Protein AF-A0A821DVV0-F1 (afdb_monomer_lite)

Sequence (125 aa):
VWTETQSGVGTVNFITGIGGFLQAVLFGYGGIRLKLSQLEFKPYGHLPGQATKFIFHSIKYQGFVLDLTVDSNIYEIVVSSQNNNNSIPLLYEHGDHRSSLKVNDRLSFPVDTHLIIRRSVALCP

Foldseek 3Di:
DDAPDPVNPGDPCPVVVVVVVVCCVCVPQQVWDDDPFWIKGAHQQDDPDPDAKDWDFQPDDQQWTWIWIGGNWKIKIAGQDGHPPRPWWKWKDWPPDIDTDDHGDIDMDTHRTMMIIGTDDDPDD

Secondary structure (DSSP, 8-state):
---SSTTS-S-TT-HHHHHHHHHIIIIIIT-EEE-SSEEEE------STT---EEEEEEEETTEEEEEEE-SSEEEEEEEEE-TT--S-EEEEETTEEEE--TT-EEEEETT--EEEEEPPP---

Radius of gyration: 17.39 Å; chains: 1; bounding box: 55×30×44 Å

pLDDT: mean 88.59, std 14.09, range [33.56, 98.31]

Structure (mmCIF, N/CA/C/O backbone):
data_AF-A0A821DVV0-F1
#
_entry.id   AF-A0A821DVV0-F1
#
loop_
_atom_site.group_PDB
_atom_site.id
_atom_site.type_symbol
_atom_site.label_atom_id
_atom_site.label_alt_id
_atom_site.label_comp_id
_atom_site.label_asym_id
_atom_site.label_entity_id
_atom_site.label_seq_id
_atom_site.pdbx_PDB_ins_code
_atom_site.Cartn_x
_atom_site.Cartn_y
_atom_site.Cartn_z
_atom_site.occupancy
_atom_site.B_iso_or_equiv
_atom_site.auth_seq_id
_atom_site.auth_comp_id
_atom_site.auth_asym_id
_atom_site.auth_atom_id
_atom_site.pdbx_PDB_model_num
ATOM 1 N N . VAL A 1 1 ? -18.724 6.351 17.501 1.00 51.16 1 VAL A N 1
ATOM 2 C CA . VAL A 1 1 ? -17.757 6.835 18.513 1.00 51.16 1 VAL A CA 1
ATOM 3 C C . VAL A 1 1 ? -17.736 5.805 19.629 1.00 51.16 1 VAL A C 1
ATOM 5 O O . VAL A 1 1 ? -18.806 5.458 20.109 1.00 51.16 1 VAL A O 1
ATOM 8 N N . TRP A 1 2 ? -16.577 5.209 19.920 1.00 57.50 2 TRP A N 1
ATOM 9 C CA . TRP A 1 2 ? -16.449 4.159 20.939 1.00 57.50 2 TRP A CA 1
ATOM 10 C C . TRP A 1 2 ? -16.422 4.792 22.334 1.00 57.50 2 TRP A C 1
ATOM 12 O O . TRP A 1 2 ? -15.748 5.800 22.529 1.00 57.50 2 TRP A O 1
ATOM 22 N N . THR A 1 3 ? -17.153 4.202 23.277 1.00 55.62 3 THR A N 1
ATOM 23 C CA . THR A 1 3 ? -17.146 4.561 24.699 1.00 55.62 3 THR A CA 1
ATOM 24 C C . THR A 1 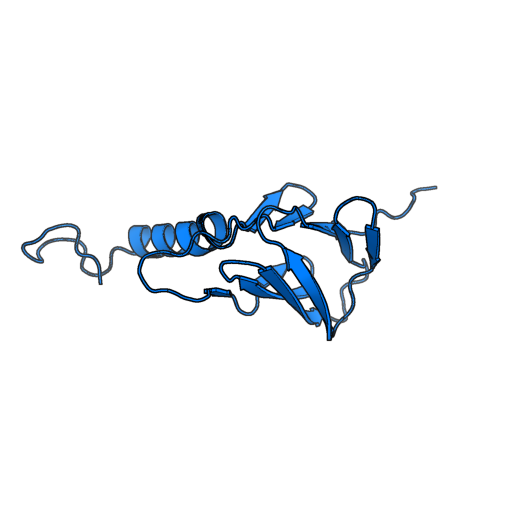3 ? -16.678 3.344 25.485 1.00 55.62 3 THR A C 1
ATOM 26 O O . THR A 1 3 ? -17.195 2.246 25.288 1.00 55.62 3 THR A O 1
ATOM 29 N N . GLU A 1 4 ? -15.693 3.543 26.360 1.00 57.50 4 GLU A N 1
ATOM 30 C CA . GLU A 1 4 ? -15.103 2.488 27.196 1.00 57.50 4 GLU A CA 1
ATOM 31 C C . GLU A 1 4 ? -16.128 1.826 28.121 1.00 57.50 4 GLU A C 1
ATOM 33 O O . GLU A 1 4 ? -15.989 0.662 28.488 1.00 57.50 4 GLU A O 1
ATOM 38 N N . THR A 1 5 ? -17.201 2.548 28.451 1.00 57.94 5 THR A N 1
ATOM 39 C CA . THR A 1 5 ? -18.302 2.048 29.270 1.00 57.94 5 THR A CA 1
ATOM 40 C C . THR A 1 5 ? -19.639 2.228 28.556 1.00 57.94 5 THR A C 1
ATOM 42 O O . THR A 1 5 ? -19.935 3.274 27.974 1.00 57.94 5 THR A O 1
ATOM 45 N N . GLN A 1 6 ? -20.488 1.201 28.620 1.00 56.88 6 GLN A N 1
ATOM 46 C CA . GLN A 1 6 ? -21.820 1.207 28.001 1.00 56.88 6 GLN A CA 1
ATOM 47 C C . GLN A 1 6 ? -22.759 2.264 28.622 1.00 56.88 6 GLN A C 1
ATOM 49 O O . GLN A 1 6 ? -23.743 2.653 28.003 1.00 56.88 6 GLN A O 1
ATOM 54 N N . SER A 1 7 ? -22.427 2.762 29.820 1.00 72.88 7 SER A N 1
ATOM 55 C CA . SER A 1 7 ? -23.152 3.811 30.545 1.00 72.88 7 SER A CA 1
ATOM 56 C C . SER A 1 7 ? -22.808 5.244 30.115 1.00 72.88 7 SER A C 1
ATOM 58 O O . SER A 1 7 ? -23.425 6.180 30.616 1.00 72.88 7 SER A O 1
ATOM 60 N N . GLY A 1 8 ? -21.824 5.445 29.228 1.00 63.28 8 GLY A N 1
ATOM 61 C CA . GLY A 1 8 ? -21.415 6.781 28.767 1.00 63.28 8 GLY A CA 1
ATOM 62 C C . GLY A 1 8 ? -20.575 7.588 29.768 1.00 63.28 8 GLY A C 1
ATOM 63 O O . GLY A 1 8 ? -20.302 8.757 29.524 1.00 63.28 8 GLY A O 1
ATOM 64 N N . VAL A 1 9 ? -20.140 6.970 30.873 1.00 68.31 9 VAL A N 1
ATOM 65 C CA . VAL A 1 9 ? -19.300 7.589 31.925 1.00 68.31 9 VAL A CA 1
ATOM 66 C C . VAL A 1 9 ? -17.794 7.470 31.606 1.00 68.31 9 VAL A C 1
ATOM 68 O O . VAL A 1 9 ? -16.948 7.996 32.320 1.00 68.31 9 VAL A O 1
ATOM 71 N N . GLY A 1 10 ? -17.442 6.741 30.543 1.00 66.50 10 GLY A N 1
ATOM 72 C CA . GLY A 1 10 ? -16.065 6.473 30.127 1.00 66.50 10 GLY A CA 1
ATOM 73 C C . GLY A 1 10 ? -15.449 7.596 29.292 1.00 66.50 10 GLY A C 1
ATOM 74 O O . GLY A 1 10 ? -16.033 8.663 29.098 1.00 66.50 10 GLY A O 1
ATOM 75 N N . THR A 1 11 ? -14.254 7.345 28.755 1.00 61.25 11 THR A N 1
ATOM 76 C CA . THR A 1 11 ? -13.539 8.320 27.921 1.00 61.25 11 THR A CA 1
ATOM 77 C C . THR A 1 11 ? -14.298 8.576 26.612 1.00 61.25 11 THR A C 1
ATOM 79 O O . THR A 1 11 ? -14.129 7.855 25.631 1.00 61.25 11 THR A O 1
ATOM 82 N N . VAL A 1 12 ? -15.119 9.631 26.581 1.00 62.62 12 VAL A N 1
ATOM 83 C CA . VAL A 1 12 ? -15.978 10.037 25.443 1.00 62.62 12 VAL A CA 1
ATOM 84 C C . VAL A 1 12 ? -15.217 10.332 24.143 1.00 62.62 12 VAL A C 1
ATOM 86 O O . VAL A 1 12 ? -15.818 10.357 23.074 1.00 62.62 12 VAL A O 1
ATOM 89 N N . ASN A 1 13 ? -13.894 10.488 24.215 1.00 70.25 13 ASN A N 1
ATOM 90 C CA . ASN A 1 13 ? -12.990 10.605 23.073 1.00 70.25 13 ASN A CA 1
ATOM 91 C C . ASN A 1 13 ? -11.742 9.762 23.328 1.00 70.25 13 ASN A C 1
ATOM 93 O O . ASN A 1 13 ? -10.662 10.296 23.568 1.00 70.25 13 ASN A O 1
ATOM 97 N N . PHE A 1 14 ? -11.886 8.439 23.349 1.00 74.56 14 PHE A N 1
ATOM 98 C CA . PHE A 1 14 ? -10.761 7.536 23.578 1.00 74.56 14 PHE A CA 1
ATOM 99 C C . PHE A 1 14 ? -9.779 7.565 22.390 1.00 74.56 14 PHE A C 1
ATOM 101 O O . PHE A 1 14 ? -9.825 6.726 21.489 1.00 74.56 14 PHE A O 1
ATOM 108 N N . ILE A 1 15 ? -8.889 8.563 22.381 1.00 83.31 15 ILE A N 1
ATOM 109 C CA . ILE A 1 15 ? -7.915 8.829 21.308 1.00 83.31 15 ILE A CA 1
ATOM 110 C C . ILE A 1 15 ? -7.029 7.608 21.069 1.00 83.31 15 ILE A C 1
ATOM 112 O O . ILE A 1 15 ? -6.735 7.284 19.922 1.00 83.31 15 ILE A O 1
ATOM 116 N N . THR A 1 16 ? -6.667 6.880 22.125 1.00 85.50 16 THR A N 1
ATOM 117 C CA . THR A 1 16 ? -5.906 5.632 22.012 1.00 85.50 16 THR A CA 1
ATOM 118 C C . THR A 1 16 ? -6.649 4.589 21.178 1.00 85.50 16 THR A C 1
ATOM 120 O O . THR A 1 16 ? -6.042 3.950 20.325 1.00 85.50 16 THR A O 1
ATOM 123 N N . GLY A 1 17 ? -7.967 4.453 21.348 1.00 84.81 17 GLY A N 1
ATOM 124 C CA . GLY A 1 17 ? -8.784 3.545 20.539 1.00 84.81 17 GLY A CA 1
ATOM 125 C C . GLY A 1 17 ? -8.960 4.022 19.105 1.00 84.81 17 GLY A C 1
ATOM 126 O O . GLY A 1 17 ? -8.935 3.205 18.192 1.00 84.81 17 GLY A O 1
ATOM 127 N N . ILE A 1 18 ? -9.061 5.335 18.880 1.00 89.19 18 ILE A N 1
ATOM 128 C CA . ILE A 1 18 ? -9.075 5.911 17.525 1.00 89.19 18 ILE A CA 1
ATOM 129 C C . ILE A 1 18 ? -7.737 5.638 16.821 1.00 89.19 18 ILE A C 1
ATOM 131 O O . ILE A 1 18 ? -7.717 5.219 15.664 1.00 89.19 18 ILE A O 1
ATOM 135 N N . GLY A 1 19 ? -6.621 5.812 17.531 1.00 91.38 19 GLY A N 1
ATOM 136 C CA . GLY A 1 19 ? -5.284 5.486 17.042 1.00 91.38 19 GLY A CA 1
ATOM 137 C C . GLY A 1 19 ? -5.127 3.996 16.748 1.00 91.38 19 GLY A C 1
ATOM 138 O O . GLY A 1 19 ? -4.671 3.634 15.666 1.00 91.38 19 GLY A O 1
ATOM 139 N N . GLY A 1 20 ? -5.564 3.130 17.665 1.00 92.94 20 GLY A N 1
ATOM 140 C CA . GLY A 1 20 ? -5.555 1.678 17.482 1.00 92.94 20 GLY A CA 1
ATOM 141 C C . GLY A 1 20 ? -6.418 1.230 16.302 1.00 92.94 20 GLY A C 1
ATOM 142 O O . GLY A 1 20 ? -5.991 0.392 15.511 1.00 92.94 20 GLY A O 1
ATOM 143 N N . PHE A 1 21 ? -7.588 1.844 16.118 1.00 92.12 21 PHE A N 1
ATOM 144 C CA . PHE A 1 21 ? -8.433 1.613 14.951 1.00 92.12 21 PHE A CA 1
ATOM 145 C C . PHE A 1 21 ? -7.712 1.998 13.655 1.00 92.12 21 PHE A C 1
ATOM 147 O O . PHE A 1 21 ? -7.614 1.174 12.749 1.00 92.12 21 PHE A O 1
ATOM 154 N N . LEU A 1 22 ? -7.140 3.204 13.573 1.00 93.31 22 LEU A N 1
ATOM 155 C CA . LEU A 1 22 ? -6.409 3.641 12.381 1.00 93.31 22 LEU A CA 1
ATOM 156 C C . LEU A 1 22 ? -5.207 2.731 12.080 1.00 93.31 22 LEU A C 1
ATOM 158 O O . LEU A 1 22 ? -4.979 2.375 10.924 1.00 93.31 22 LEU A O 1
ATOM 162 N N . GLN A 1 23 ? -4.472 2.305 13.109 1.00 94.38 23 GLN A N 1
ATOM 163 C CA . GLN A 1 23 ? -3.383 1.340 12.962 1.00 94.38 23 GLN A CA 1
ATOM 164 C C . GLN A 1 23 ? -3.882 -0.018 12.456 1.00 94.38 23 GLN A C 1
ATOM 166 O O . GLN A 1 23 ? -3.254 -0.593 11.571 1.00 94.38 23 GLN A O 1
ATOM 171 N N . ALA A 1 24 ? -5.015 -0.520 12.954 1.00 94.25 24 ALA A N 1
ATOM 172 C CA . ALA A 1 24 ? -5.607 -1.770 12.480 1.00 94.25 24 ALA A CA 1
ATOM 173 C C . ALA A 1 24 ? -6.058 -1.678 11.013 1.00 94.25 24 ALA A C 1
ATOM 175 O O . ALA A 1 24 ? -5.886 -2.630 10.254 1.00 94.25 24 ALA A O 1
ATOM 176 N N . VAL A 1 25 ? -6.580 -0.529 10.580 1.00 94.38 25 VAL A N 1
ATOM 177 C CA . VAL A 1 25 ? -6.965 -0.325 9.178 1.00 94.38 25 VAL A CA 1
ATOM 178 C C . VAL A 1 25 ? -5.729 -0.202 8.278 1.00 94.38 25 VAL A C 1
ATOM 180 O O . VAL A 1 25 ? -5.658 -0.902 7.274 1.00 94.38 25 VAL A O 1
ATOM 183 N N . LEU A 1 26 ? -4.722 0.604 8.637 1.00 95.56 26 LEU A N 1
ATOM 184 C CA . LEU A 1 26 ? -3.503 0.793 7.828 1.00 95.56 26 LEU A CA 1
ATOM 185 C C . LEU A 1 26 ? -2.606 -0.450 7.792 1.00 95.56 26 LEU A C 1
ATOM 187 O O . LEU A 1 26 ? -2.198 -0.922 6.732 1.00 95.56 26 LEU A O 1
ATOM 191 N N . PHE A 1 27 ? -2.269 -0.963 8.971 1.00 96.00 27 PHE A N 1
ATOM 192 C CA . PHE A 1 27 ? -1.267 -2.007 9.155 1.00 96.00 27 PHE A CA 1
ATOM 193 C C . PHE A 1 27 ? -1.888 -3.402 9.300 1.00 96.00 27 PHE A C 1
ATOM 195 O O . PHE A 1 27 ? -1.168 -4.396 9.256 1.00 96.00 27 PHE A O 1
ATOM 202 N N . GLY A 1 28 ? -3.198 -3.515 9.503 1.00 94.56 28 GLY A N 1
ATOM 203 C CA . GLY A 1 28 ? -3.925 -4.779 9.387 1.00 94.56 28 GLY A CA 1
ATOM 204 C C . GLY A 1 28 ? -4.442 -4.944 7.964 1.00 94.56 28 GLY A C 1
ATOM 205 O O . GLY A 1 28 ? -3.760 -5.527 7.125 1.00 94.56 28 GLY A O 1
ATOM 206 N N . TYR A 1 29 ? -5.621 -4.384 7.690 1.00 93.38 29 TYR A N 1
ATOM 207 C CA . TYR A 1 29 ? -6.329 -4.563 6.417 1.00 93.38 29 TYR A CA 1
ATOM 208 C C . TYR A 1 29 ? -5.579 -4.003 5.202 1.00 93.38 29 TYR A C 1
ATOM 210 O O . TYR A 1 29 ? -5.505 -4.661 4.168 1.00 93.38 29 TYR A O 1
ATOM 218 N N . GLY A 1 30 ? -4.970 -2.822 5.333 1.00 95.00 30 GLY A N 1
ATOM 219 C CA . GLY A 1 30 ? -4.162 -2.209 4.276 1.00 95.00 30 GLY A CA 1
ATOM 220 C C . GLY A 1 30 ? -2.843 -2.937 4.003 1.00 95.00 30 GLY A C 1
ATOM 221 O O . GLY A 1 30 ? -2.202 -2.673 2.990 1.00 95.00 30 GLY A O 1
ATOM 222 N N . GLY A 1 31 ? -2.419 -3.849 4.888 1.00 96.75 31 GLY A N 1
ATOM 223 C CA . GLY A 1 31 ? -1.205 -4.643 4.699 1.00 96.75 31 GLY A CA 1
ATOM 224 C C . GLY A 1 31 ? 0.087 -3.825 4.628 1.00 96.75 31 GLY A C 1
ATOM 225 O O . GLY A 1 31 ? 1.089 -4.326 4.120 1.00 96.75 31 GLY A O 1
ATOM 226 N N . ILE A 1 32 ? 0.084 -2.579 5.111 1.00 97.69 32 ILE A N 1
ATOM 227 C CA . ILE A 1 32 ? 1.251 -1.695 5.068 1.00 97.69 32 ILE A CA 1
ATOM 228 C C . ILE A 1 32 ? 2.249 -2.127 6.150 1.00 97.69 32 ILE A C 1
ATOM 230 O O . ILE A 1 32 ? 1.876 -2.385 7.301 1.00 97.69 32 ILE A O 1
ATOM 234 N N . ARG A 1 33 ? 3.542 -2.181 5.821 1.00 97.38 33 ARG A N 1
ATOM 235 C CA . ARG A 1 33 ? 4.619 -2.406 6.795 1.00 97.38 33 ARG A CA 1
ATOM 236 C C . ARG A 1 33 ? 5.769 -1.447 6.556 1.00 97.38 33 ARG A C 1
ATOM 238 O O . ARG A 1 33 ? 6.352 -1.420 5.481 1.00 97.38 33 ARG A O 1
ATOM 245 N N . LEU A 1 34 ? 6.145 -0.711 7.594 1.00 96.19 34 LEU A N 1
ATOM 246 C CA . LEU A 1 34 ? 7.391 0.041 7.601 1.00 96.19 34 LEU A CA 1
ATOM 247 C C . LEU A 1 34 ? 8.501 -0.837 8.190 1.00 96.19 34 LEU A C 1
ATOM 249 O O . LEU A 1 34 ? 8.361 -1.384 9.285 1.00 96.19 34 LEU A O 1
ATOM 253 N N . LYS A 1 35 ? 9.603 -0.970 7.459 1.00 96.06 35 LYS A N 1
ATOM 254 C CA . LYS A 1 35 ? 10.844 -1.614 7.894 1.00 96.06 35 LYS A CA 1
ATOM 255 C C 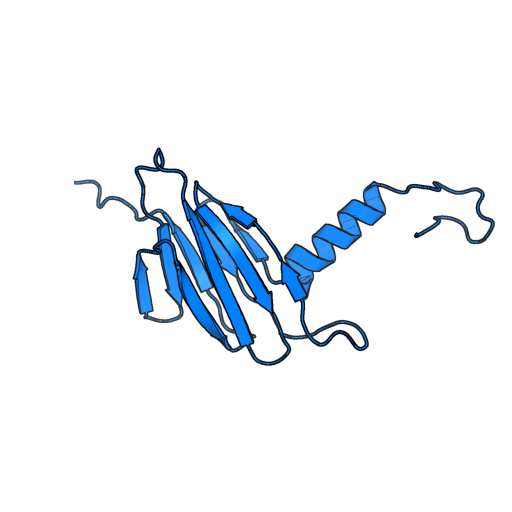. LYS A 1 35 ? 11.974 -0.587 7.878 1.00 96.06 35 LYS A C 1
ATOM 257 O O . LYS A 1 35 ? 11.810 0.520 7.371 1.00 96.06 35 LYS A O 1
ATOM 262 N N . LEU A 1 36 ? 13.140 -0.971 8.401 1.00 91.56 36 LEU A N 1
ATOM 263 C CA . LEU A 1 36 ? 14.291 -0.075 8.554 1.00 91.56 36 LEU A CA 1
ATOM 264 C C . LEU A 1 36 ? 14.681 0.648 7.249 1.00 91.56 36 LEU A C 1
ATOM 266 O O . LEU A 1 36 ? 14.989 1.835 7.274 1.00 91.56 36 LEU A O 1
ATOM 270 N N . SER A 1 37 ? 14.648 -0.053 6.115 1.00 91.25 37 SER A N 1
ATOM 271 C CA . SER A 1 37 ? 15.106 0.457 4.815 1.00 91.25 37 SER A CA 1
ATOM 272 C C . SER A 1 37 ? 14.032 0.461 3.723 1.00 91.25 37 SER A C 1
ATOM 274 O O . SER A 1 37 ? 14.324 0.853 2.593 1.00 91.25 37 SER A O 1
ATOM 276 N N . GLN A 1 38 ? 12.806 0.031 4.036 1.00 95.94 38 GLN A N 1
ATOM 277 C CA . GLN A 1 38 ? 11.769 -0.197 3.031 1.00 95.94 38 GLN A CA 1
ATOM 278 C C . GLN A 1 38 ? 10.352 -0.033 3.578 1.00 95.94 38 GLN A C 1
ATOM 280 O O . GLN A 1 38 ? 10.095 -0.207 4.771 1.00 95.94 38 GLN A O 1
ATOM 285 N N . LEU A 1 39 ? 9.440 0.303 2.677 1.00 97.50 39 LEU A N 1
ATOM 286 C CA . LEU A 1 39 ? 8.000 0.264 2.857 1.00 97.50 39 LEU A CA 1
ATOM 287 C C . LEU A 1 39 ? 7.469 -0.944 2.088 1.00 97.50 39 LEU A C 1
ATOM 289 O O . LEU A 1 39 ? 7.815 -1.129 0.928 1.00 97.50 39 LEU A O 1
ATOM 293 N N . GLU A 1 40 ? 6.637 -1.760 2.711 1.00 98.00 40 GLU A N 1
ATOM 294 C CA . GLU A 1 40 ? 6.055 -2.937 2.075 1.00 98.00 40 GLU A CA 1
ATOM 295 C C . GLU A 1 40 ? 4.533 -2.848 2.056 1.00 98.00 40 GLU A C 1
ATOM 297 O O . GLU A 1 40 ? 3.918 -2.324 2.990 1.00 98.00 40 GLU A O 1
ATOM 302 N N . PHE A 1 41 ? 3.945 -3.429 1.016 1.00 98.12 41 PHE A N 1
ATOM 303 C CA . PHE A 1 41 ? 2.512 -3.633 0.875 1.00 98.12 41 PHE A CA 1
ATOM 304 C C . PHE A 1 41 ? 2.255 -5.123 0.669 1.00 98.12 41 PHE A C 1
ATOM 306 O O . PHE A 1 41 ? 2.781 -5.736 -0.261 1.00 98.12 41 PHE A O 1
ATOM 313 N N . LYS A 1 42 ? 1.468 -5.706 1.574 1.00 97.31 42 LYS A N 1
ATOM 314 C CA . LYS A 1 42 ? 0.982 -7.086 1.487 1.00 97.31 42 LYS A CA 1
ATOM 315 C C . LYS A 1 42 ? -0.457 -7.173 2.015 1.00 97.31 42 LYS A C 1
ATOM 317 O O . LYS A 1 42 ? -0.678 -7.689 3.115 1.00 97.31 42 LYS A O 1
ATOM 322 N N . PRO A 1 43 ? -1.435 -6.580 1.310 1.00 96.69 43 PRO A N 1
ATOM 323 C CA . PRO A 1 43 ? -2.834 -6.688 1.696 1.00 96.69 43 PRO A CA 1
ATOM 324 C C . PRO A 1 43 ? -3.368 -8.090 1.386 1.00 96.69 43 PRO A C 1
ATOM 326 O O . PRO A 1 43 ? -3.104 -8.642 0.322 1.00 96.69 43 PRO A O 1
ATOM 329 N N . TYR A 1 44 ? -4.164 -8.638 2.304 1.00 93.81 44 TYR A N 1
ATOM 330 C CA . TYR A 1 44 ? -4.794 -9.959 2.161 1.00 93.81 44 TYR A CA 1
ATOM 331 C C . TYR A 1 44 ? -6.150 -9.914 1.432 1.00 93.81 44 TYR A C 1
ATOM 333 O O . TYR A 1 44 ? -6.776 -10.945 1.238 1.00 93.81 44 TYR A O 1
ATOM 341 N N . GLY A 1 45 ? -6.670 -8.726 1.101 1.00 90.81 45 GLY A N 1
ATOM 342 C CA . GLY A 1 45 ? -7.993 -8.570 0.473 1.00 90.81 45 GLY A CA 1
ATOM 343 C C . GLY A 1 45 ? -9.193 -8.883 1.379 1.00 90.81 45 GLY A C 1
ATOM 344 O O . GLY A 1 45 ? -10.340 -8.713 0.975 1.00 90.81 45 GLY A O 1
ATOM 345 N N . HIS A 1 46 ? -8.972 -9.298 2.628 1.00 91.44 46 HIS A N 1
ATOM 346 C CA . HIS A 1 46 ? -10.047 -9.480 3.602 1.00 91.44 46 HIS A CA 1
ATOM 347 C C . HIS A 1 46 ? -10.557 -8.122 4.084 1.00 91.44 46 HIS A C 1
ATOM 349 O O . HIS A 1 46 ? -9.879 -7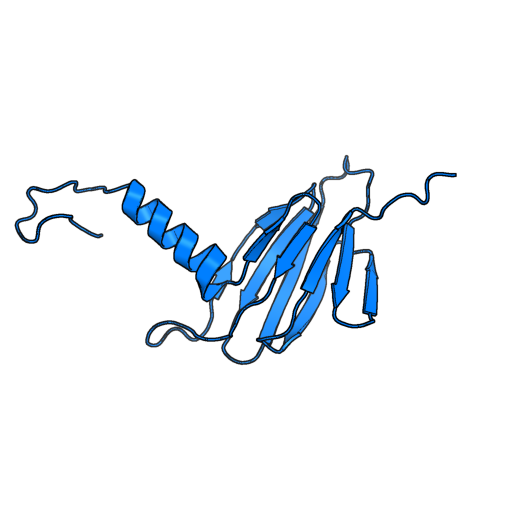.442 4.849 1.00 91.44 46 HIS A O 1
ATOM 355 N N . LEU A 1 47 ? -11.753 -7.727 3.656 1.00 92.94 47 LEU A N 1
ATOM 356 C CA . LEU A 1 47 ? -12.386 -6.478 4.073 1.00 92.94 47 LEU A CA 1
ATOM 357 C C . LEU A 1 47 ? -13.441 -6.741 5.160 1.00 92.94 47 LEU A C 1
ATOM 359 O O . LEU A 1 47 ? -14.130 -7.761 5.117 1.00 92.94 47 LEU A O 1
ATOM 363 N N . PRO A 1 48 ? -13.591 -5.850 6.156 1.00 91.50 48 PRO A N 1
ATOM 364 C CA . PRO A 1 48 ? -14.553 -6.048 7.231 1.00 91.50 48 PRO A CA 1
ATOM 365 C C . PRO A 1 48 ? -15.996 -5.785 6.778 1.00 91.50 48 PRO A C 1
ATOM 367 O O . PRO A 1 48 ? -16.311 -4.749 6.188 1.00 91.50 48 PRO A O 1
ATOM 370 N N . GLY A 1 49 ? -16.904 -6.689 7.155 1.00 88.94 49 GLY A N 1
ATOM 371 C CA . GLY A 1 49 ? -18.344 -6.522 6.961 1.00 88.94 49 GLY A CA 1
ATOM 372 C C . GLY A 1 49 ? -18.737 -6.428 5.485 1.00 88.94 49 GLY A C 1
ATOM 373 O O . GLY A 1 49 ? -18.444 -7.326 4.707 1.00 88.94 49 GLY A O 1
ATOM 374 N N . GLN A 1 50 ? -19.428 -5.346 5.116 1.00 91.25 50 GLN A N 1
ATOM 375 C CA . GLN A 1 50 ? -19.878 -5.073 3.742 1.00 91.25 50 GLN A CA 1
ATOM 376 C C . GLN A 1 50 ? -18.944 -4.116 2.978 1.00 91.25 50 GLN A C 1
ATOM 378 O O . GLN A 1 50 ? -19.309 -3.621 1.911 1.00 91.25 50 GLN A O 1
ATOM 383 N N . ALA A 1 51 ? -17.764 -3.797 3.522 1.00 94.31 51 ALA A N 1
ATOM 384 C CA . ALA A 1 51 ? -16.819 -2.918 2.844 1.00 94.31 51 ALA A CA 1
ATOM 385 C C . ALA A 1 51 ? -16.325 -3.567 1.541 1.00 94.31 51 ALA A C 1
ATOM 387 O O . ALA A 1 51 ? -15.886 -4.713 1.542 1.00 94.31 51 ALA A O 1
ATOM 388 N N . THR A 1 52 ? -16.375 -2.820 0.436 1.00 95.69 52 THR A N 1
ATOM 389 C CA . THR A 1 52 ? -15.951 -3.307 -0.888 1.00 95.69 52 THR A CA 1
ATOM 390 C C . THR A 1 52 ? -14.536 -2.884 -1.260 1.00 95.69 52 THR A C 1
ATOM 392 O O . THR A 1 52 ? -13.909 -3.525 -2.097 1.00 95.69 52 THR A O 1
ATOM 395 N N . LYS A 1 53 ? -14.028 -1.810 -0.646 1.00 96.50 53 LYS A N 1
ATOM 396 C CA . LYS A 1 53 ? -12.650 -1.339 -0.801 1.00 96.50 53 LYS A CA 1
ATOM 397 C C . LYS A 1 53 ? -12.220 -0.439 0.352 1.00 96.50 53 LYS A C 1
ATOM 399 O O . LYS A 1 53 ? -13.049 0.252 0.948 1.00 96.50 53 LYS A O 1
ATOM 404 N N . PHE A 1 54 ? -10.916 -0.378 0.588 1.00 96.56 54 PHE A N 1
ATOM 405 C CA . PHE A 1 54 ? -10.268 0.696 1.333 1.00 96.56 54 PHE A CA 1
ATOM 406 C C . PHE A 1 54 ? -9.495 1.605 0.388 1.00 96.56 54 PHE A C 1
ATOM 408 O O . PHE A 1 54 ? -8.864 1.138 -0.557 1.00 96.56 54 PHE A O 1
ATOM 415 N N . ILE A 1 55 ? -9.532 2.906 0.670 1.00 97.38 55 ILE A N 1
ATOM 416 C CA . ILE A 1 55 ? -8.741 3.909 -0.037 1.00 97.38 55 ILE A CA 1
ATOM 417 C C . ILE A 1 55 ? -7.974 4.708 1.010 1.00 97.38 55 ILE A C 1
ATOM 419 O O . ILE A 1 55 ? -8.564 5.323 1.900 1.00 97.38 55 ILE A O 1
ATOM 423 N N . PHE A 1 56 ? -6.654 4.668 0.908 1.00 96.81 56 PHE A N 1
ATOM 424 C CA . PHE A 1 56 ? -5.724 5.369 1.772 1.00 96.81 56 PHE A CA 1
ATOM 425 C C . PHE A 1 56 ? -5.069 6.474 0.967 1.00 96.81 56 PHE A C 1
ATOM 427 O O . PHE A 1 56 ? -4.350 6.207 0.006 1.00 96.81 56 PHE A O 1
ATOM 434 N N . HIS A 1 57 ? -5.314 7.711 1.374 1.00 96.88 57 HIS A N 1
ATOM 435 C CA . HIS A 1 57 ? -4.799 8.867 0.667 1.00 96.88 57 HIS A CA 1
ATOM 436 C C . HIS A 1 57 ? -3.518 9.396 1.295 1.00 96.88 57 HIS A C 1
ATOM 438 O O . HIS A 1 57 ? -3.384 9.455 2.519 1.00 96.88 57 HIS A O 1
ATOM 444 N N . SER A 1 58 ? -2.621 9.879 0.441 1.00 96.19 58 SER A N 1
ATOM 445 C CA . SER A 1 58 ? -1.471 10.695 0.817 1.00 96.19 58 SER A CA 1
ATOM 446 C C . SER A 1 58 ? -0.545 10.046 1.849 1.00 96.19 58 SER A C 1
ATOM 448 O O . SER A 1 58 ? -0.076 10.700 2.786 1.00 96.19 58 SER A O 1
ATOM 450 N N . ILE A 1 59 ? -0.233 8.765 1.663 1.00 95.88 59 ILE A N 1
ATOM 451 C CA . ILE A 1 59 ? 0.815 8.070 2.410 1.00 95.88 59 ILE A CA 1
ATOM 452 C C . ILE A 1 59 ? 2.157 8.691 2.013 1.00 95.88 59 ILE A C 1
ATOM 454 O O . ILE A 1 59 ? 2.630 8.536 0.888 1.00 95.88 59 ILE A O 1
ATOM 458 N N . LYS A 1 60 ? 2.775 9.422 2.941 1.00 94.94 60 LYS A N 1
ATOM 459 C CA . LYS A 1 60 ? 4.056 10.096 2.708 1.00 94.94 60 LYS A CA 1
ATOM 460 C C . LYS A 1 60 ? 5.209 9.171 3.073 1.00 94.94 60 LYS A C 1
ATOM 462 O O . LYS A 1 60 ? 5.326 8.756 4.225 1.00 94.94 60 LYS A O 1
ATOM 467 N N . TYR A 1 61 ? 6.092 8.899 2.119 1.00 94.69 61 TYR A N 1
ATOM 468 C CA . TYR A 1 61 ? 7.273 8.072 2.338 1.00 94.69 61 TYR A CA 1
ATOM 469 C C . TYR A 1 61 ? 8.469 8.603 1.552 1.00 94.69 61 TYR A C 1
ATOM 471 O O . TYR A 1 61 ? 8.435 8.672 0.329 1.00 94.69 61 TYR A O 1
ATOM 479 N N . GLN A 1 62 ? 9.541 8.971 2.262 1.00 92.75 62 GLN A N 1
ATOM 480 C CA . GLN A 1 62 ? 10.829 9.358 1.667 1.00 92.75 62 GLN A CA 1
ATOM 481 C C . GLN A 1 62 ? 10.706 10.394 0.536 1.00 92.75 62 GLN A C 1
ATOM 483 O O . GLN A 1 62 ? 11.316 10.241 -0.514 1.00 92.75 62 GLN A O 1
ATOM 488 N N . GLY A 1 63 ? 9.883 11.427 0.732 1.00 92.31 63 GLY A N 1
ATOM 489 C CA . GLY A 1 63 ? 9.663 12.483 -0.259 1.00 92.31 63 GLY A CA 1
ATOM 490 C C . GLY A 1 63 ? 8.626 12.160 -1.338 1.00 92.31 63 GLY A C 1
ATOM 491 O O . GLY A 1 63 ? 8.279 13.059 -2.091 1.00 92.31 63 GLY A O 1
ATOM 492 N N . PHE A 1 64 ? 8.090 10.942 -1.393 1.00 94.50 64 PHE A N 1
ATOM 493 C CA . PHE A 1 64 ? 6.981 10.567 -2.271 1.00 94.50 64 PHE A CA 1
ATOM 494 C C . PHE A 1 64 ? 5.649 10.581 -1.520 1.00 94.50 64 PHE A C 1
ATOM 496 O O . PHE A 1 64 ? 5.598 10.364 -0.305 1.00 94.50 64 PHE A O 1
ATOM 503 N N . VAL A 1 65 ? 4.572 10.830 -2.258 1.00 96.31 65 VAL A N 1
ATOM 504 C CA . VAL A 1 65 ? 3.189 10.753 -1.788 1.00 96.31 65 VAL A CA 1
ATOM 505 C C . VAL A 1 65 ? 2.483 9.670 -2.587 1.00 96.31 65 VAL A C 1
ATOM 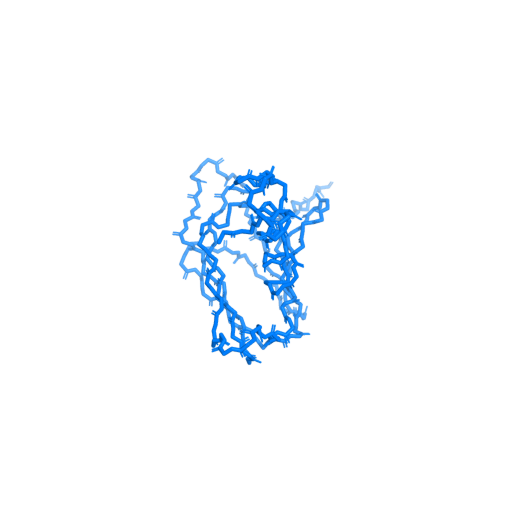507 O O . VAL A 1 65 ? 2.464 9.730 -3.816 1.00 96.31 65 VAL A O 1
ATOM 510 N N . LEU A 1 66 ? 1.938 8.687 -1.878 1.00 97.31 66 LEU A N 1
ATOM 511 C CA . LEU A 1 66 ? 1.315 7.501 -2.446 1.00 97.31 66 LEU A CA 1
ATOM 512 C C . LEU A 1 66 ? -0.156 7.433 -2.036 1.00 97.31 66 LEU A C 1
ATOM 514 O O . LEU A 1 66 ? -0.481 7.646 -0.866 1.00 97.31 66 LEU A O 1
ATOM 518 N N . ASP A 1 67 ? -1.021 7.066 -2.968 1.00 98.06 67 ASP A N 1
ATOM 519 C CA . ASP A 1 67 ? -2.386 6.637 -2.680 1.00 98.06 67 ASP A CA 1
ATOM 520 C C . ASP A 1 67 ? -2.466 5.117 -2.848 1.00 98.06 67 ASP A C 1
ATOM 522 O O . ASP A 1 67 ? -1.976 4.578 -3.839 1.00 98.06 67 ASP A O 1
ATOM 526 N N . LEU A 1 68 ? -3.065 4.422 -1.880 1.00 98.12 68 LEU A N 1
ATOM 527 C CA . LEU A 1 68 ? -3.275 2.974 -1.911 1.00 98.12 68 LEU A CA 1
ATOM 528 C C . LEU A 1 68 ? -4.774 2.684 -1.978 1.00 98.12 68 LEU A C 1
ATOM 530 O O . LEU A 1 68 ? -5.530 3.121 -1.114 1.00 98.12 68 LEU A O 1
ATOM 534 N N . THR A 1 69 ? -5.192 1.884 -2.950 1.00 98.25 69 THR A N 1
ATOM 535 C CA . THR A 1 69 ? -6.528 1.281 -2.988 1.00 98.25 69 THR A CA 1
ATOM 536 C C . THR A 1 69 ? -6.397 -0.221 -2.792 1.00 98.25 69 THR A C 1
ATOM 538 O O . THR A 1 69 ? -5.537 -0.841 -3.404 1.00 98.25 69 THR A O 1
ATOM 541 N N . VAL A 1 70 ? -7.235 -0.812 -1.944 1.00 98.06 70 VAL A N 1
ATOM 542 C CA . VAL A 1 70 ? -7.283 -2.261 -1.707 1.00 98.06 70 VAL A CA 1
ATOM 543 C C . VAL A 1 70 ? -8.724 -2.720 -1.844 1.00 98.06 70 VAL A C 1
ATOM 545 O O . VAL A 1 70 ? -9.598 -2.187 -1.158 1.00 98.06 70 VAL A O 1
ATOM 548 N N . ASP A 1 71 ? -8.964 -3.713 -2.690 1.00 97.12 71 ASP A N 1
ATOM 549 C CA . ASP A 1 71 ? -10.213 -4.469 -2.725 1.00 97.12 71 ASP A CA 1
ATOM 550 C C . ASP A 1 71 ? -9.955 -5.956 -2.423 1.00 97.12 71 ASP A C 1
ATOM 552 O O . ASP A 1 71 ? -8.895 -6.319 -1.909 1.00 97.12 71 ASP A O 1
ATOM 556 N N . SER A 1 72 ? -10.943 -6.819 -2.663 1.00 96.56 72 SER A N 1
ATOM 557 C CA . SER A 1 72 ? -10.833 -8.253 -2.379 1.00 96.56 72 SER A CA 1
ATOM 558 C C . SER A 1 72 ? -9.916 -9.026 -3.329 1.00 96.56 72 SER A C 1
ATOM 560 O O . SER A 1 72 ? -9.562 -10.160 -3.028 1.00 96.56 72 SER A O 1
ATOM 562 N N . ASN A 1 73 ? -9.567 -8.455 -4.480 1.00 97.38 73 ASN A N 1
ATOM 563 C CA . ASN A 1 73 ? -8.872 -9.137 -5.570 1.00 97.38 73 ASN A CA 1
ATOM 564 C C . ASN A 1 73 ? -7.512 -8.504 -5.859 1.00 97.38 73 ASN A C 1
ATOM 566 O O . ASN A 1 73 ? -6.543 -9.212 -6.134 1.00 97.38 73 ASN A O 1
ATOM 570 N N . ILE A 1 74 ? -7.438 -7.176 -5.812 1.00 98.19 74 ILE A N 1
ATOM 571 C CA . ILE A 1 74 ? -6.246 -6.408 -6.147 1.00 98.19 74 ILE A CA 1
ATOM 572 C C . ILE A 1 74 ? -5.971 -5.312 -5.122 1.00 98.19 74 ILE A C 1
ATOM 574 O O . ILE A 1 74 ? -6.833 -4.868 -4.360 1.00 98.19 74 ILE A O 1
ATOM 578 N N . TYR A 1 75 ? -4.739 -4.828 -5.156 1.00 98.25 75 TYR A N 1
ATOM 579 C CA . TYR A 1 75 ? -4.394 -3.526 -4.628 1.00 98.25 75 TYR A CA 1
ATOM 580 C C . TYR A 1 75 ? -3.677 -2.701 -5.683 1.00 98.25 75 TYR A C 1
ATOM 582 O O . TYR A 1 75 ? -3.028 -3.217 -6.595 1.00 98.25 75 TYR A O 1
ATOM 590 N N . GLU A 1 76 ? -3.815 -1.393 -5.550 1.00 98.31 76 GLU A N 1
ATOM 591 C CA . GLU A 1 76 ? -3.271 -0.418 -6.469 1.00 98.31 76 GLU A CA 1
ATOM 592 C C . GLU A 1 76 ? -2.556 0.685 -5.706 1.00 98.31 76 GLU A C 1
ATOM 594 O O . GLU A 1 76 ? -3.083 1.210 -4.726 1.00 98.31 76 GLU A O 1
ATOM 599 N N . ILE A 1 77 ? -1.377 1.058 -6.192 1.00 98.12 77 ILE A N 1
ATOM 600 C CA . ILE A 1 77 ? -0.603 2.186 -5.695 1.00 98.12 77 ILE A CA 1
ATOM 601 C C . ILE A 1 77 ? -0.457 3.217 -6.799 1.00 98.12 77 ILE A C 1
ATOM 603 O O . ILE A 1 77 ? 0.032 2.909 -7.886 1.00 98.12 77 ILE A O 1
ATOM 607 N N . VAL A 1 78 ? -0.838 4.449 -6.485 1.00 98.31 78 VAL A N 1
ATOM 608 C CA . VAL A 1 78 ? -0.649 5.613 -7.347 1.00 98.31 78 VAL A CA 1
ATOM 609 C C . VAL A 1 78 ? 0.361 6.547 -6.705 1.00 98.31 78 VAL A C 1
ATOM 611 O O . VAL A 1 78 ? 0.261 6.871 -5.523 1.00 98.31 78 VAL A O 1
ATOM 614 N N . VAL A 1 79 ? 1.335 6.999 -7.487 1.00 97.25 79 VAL A N 1
ATOM 615 C CA . VAL A 1 79 ? 2.331 7.978 -7.044 1.00 97.25 79 VAL A CA 1
ATOM 616 C C . VAL A 1 79 ? 1.835 9.377 -7.380 1.00 97.25 79 VAL A C 1
ATOM 618 O O . VAL A 1 79 ? 2.042 9.881 -8.483 1.00 97.25 79 VAL A O 1
ATOM 621 N N . SER A 1 80 ? 1.168 10.015 -6.428 1.00 95.62 80 SER A N 1
ATOM 622 C CA . SER A 1 80 ? 0.442 11.266 -6.663 1.00 95.62 80 SER A CA 1
ATOM 623 C C . SER A 1 80 ? 1.376 12.471 -6.772 1.00 95.62 80 SER A C 1
ATOM 625 O O . SER A 1 80 ? 1.113 13.401 -7.528 1.00 95.62 80 SER A O 1
ATOM 627 N N . SER A 1 81 ? 2.477 12.487 -6.013 1.00 94.56 81 SER A N 1
ATOM 628 C CA . SER A 1 81 ? 3.494 13.541 -6.117 1.00 94.56 81 SER A CA 1
ATOM 629 C C . SER A 1 81 ? 4.834 13.128 -5.509 1.00 94.56 81 SER A C 1
ATOM 631 O O . SER A 1 81 ? 4.936 12.148 -4.768 1.00 94.56 81 SER A O 1
ATOM 633 N N . GLN A 1 82 ? 5.867 13.910 -5.812 1.00 92.25 82 GLN A N 1
ATOM 634 C CA . GLN A 1 82 ? 7.196 13.804 -5.225 1.00 92.25 82 GLN A CA 1
ATOM 635 C C . GLN A 1 82 ? 7.679 15.204 -4.832 1.00 92.25 82 GLN A C 1
ATOM 637 O O . GLN A 1 82 ? 7.458 16.175 -5.551 1.00 92.25 82 GLN A O 1
ATOM 642 N N . ASN A 1 83 ? 8.349 15.315 -3.688 1.00 87.06 83 ASN A N 1
ATOM 643 C CA . ASN A 1 83 ? 9.059 16.523 -3.296 1.00 87.06 83 ASN A CA 1
ATOM 644 C C . ASN A 1 83 ? 10.301 16.692 -4.184 1.00 87.06 83 ASN A C 1
ATOM 646 O O . ASN A 1 83 ? 11.182 15.831 -4.188 1.00 87.06 83 ASN A O 1
ATOM 650 N N . ASN A 1 84 ? 10.386 17.824 -4.885 1.00 73.69 84 ASN A N 1
ATOM 651 C CA . ASN A 1 84 ? 11.460 18.147 -5.831 1.00 73.69 84 ASN A CA 1
ATOM 652 C C . ASN A 1 84 ? 12.870 18.137 -5.212 1.00 73.69 84 ASN A C 1
ATOM 654 O O . ASN A 1 84 ? 13.847 17.972 -5.934 1.00 73.69 84 ASN A O 1
ATOM 658 N N . ASN A 1 85 ? 12.990 18.265 -3.888 1.00 76.75 85 ASN A N 1
ATOM 659 C CA . ASN A 1 85 ? 14.279 18.231 -3.187 1.00 76.75 85 ASN A CA 1
ATOM 660 C C . ASN A 1 85 ? 14.779 16.804 -2.892 1.00 76.75 85 ASN A C 1
ATOM 662 O O . ASN A 1 85 ? 15.796 16.633 -2.221 1.00 76.75 85 ASN A O 1
ATOM 666 N N . ASN A 1 86 ? 14.055 15.770 -3.327 1.00 68.06 86 ASN A N 1
ATOM 667 C CA . ASN A 1 86 ? 14.414 14.387 -3.055 1.00 68.06 86 ASN A CA 1
ATOM 668 C C . ASN A 1 86 ? 15.366 13.837 -4.127 1.00 68.06 86 ASN A C 1
ATOM 670 O O . ASN A 1 86 ? 14.929 13.398 -5.189 1.00 68.06 86 ASN A O 1
ATOM 674 N N . SER A 1 87 ? 16.666 13.842 -3.834 1.00 69.62 87 SER A N 1
ATOM 675 C CA . SER A 1 87 ? 17.724 13.441 -4.774 1.00 69.62 87 SER A CA 1
ATOM 676 C C . SER A 1 87 ? 17.840 11.927 -4.979 1.00 69.62 87 SER A C 1
ATOM 678 O O . SER A 1 87 ? 18.513 11.491 -5.909 1.00 69.62 87 SER A O 1
ATOM 680 N N . ILE A 1 88 ? 17.230 11.115 -4.105 1.00 84.50 88 ILE A N 1
ATOM 681 C CA . ILE A 1 88 ? 17.354 9.653 -4.140 1.00 84.50 88 ILE A CA 1
ATOM 682 C C . ILE A 1 88 ? 16.053 9.044 -4.679 1.00 84.50 88 ILE A C 1
ATOM 684 O O . ILE A 1 88 ? 15.018 9.157 -4.013 1.00 84.50 88 ILE A O 1
ATOM 688 N N . PRO A 1 89 ? 16.078 8.369 -5.843 1.00 89.81 89 PRO A N 1
ATOM 689 C CA . PRO A 1 89 ? 14.890 7.732 -6.391 1.00 89.81 89 PRO A CA 1
ATOM 690 C C . PRO A 1 89 ? 14.454 6.544 -5.527 1.00 89.81 89 PRO A C 1
ATOM 692 O O . PRO A 1 89 ? 15.279 5.849 -4.921 1.00 89.81 89 PRO A O 1
ATOM 695 N N . LEU A 1 90 ? 13.146 6.288 -5.497 1.00 93.38 90 LEU A N 1
ATOM 696 C CA . LEU A 1 90 ? 12.606 5.037 -4.977 1.00 93.38 90 LEU A CA 1
ATOM 697 C C . LEU A 1 90 ? 12.534 3.999 -6.100 1.00 93.38 90 LEU A C 1
ATOM 699 O O . LEU A 1 90 ? 12.297 4.327 -7.264 1.00 93.38 90 LEU A O 1
ATOM 703 N N . LEU A 1 91 ? 12.751 2.746 -5.730 1.00 95.25 91 LEU A N 1
ATOM 704 C CA . LEU A 1 91 ? 12.513 1.565 -6.540 1.00 95.25 91 LEU A CA 1
ATOM 705 C C . LEU A 1 91 ? 11.311 0.829 -5.961 1.00 95.25 91 LEU A C 1
ATOM 707 O O . LEU A 1 91 ? 11.129 0.820 -4.740 1.00 95.25 91 LEU A O 1
ATOM 711 N N . TYR A 1 92 ? 10.541 0.188 -6.827 1.00 96.69 92 TYR A N 1
ATOM 712 C CA . TYR A 1 92 ? 9.572 -0.817 -6.427 1.00 96.69 92 TYR A CA 1
ATOM 713 C C . TYR A 1 92 ? 10.018 -2.199 -6.910 1.00 96.69 92 TYR A C 1
ATOM 715 O O . TYR A 1 92 ? 10.636 -2.326 -7.970 1.00 96.69 92 TYR A O 1
ATOM 723 N N . GLU A 1 93 ? 9.712 -3.221 -6.116 1.00 97.00 93 GLU A N 1
ATOM 724 C CA . GLU A 1 93 ? 10.024 -4.621 -6.391 1.00 97.00 93 GLU A CA 1
ATOM 725 C C . GLU A 1 93 ? 8.787 -5.482 -6.163 1.00 97.00 93 GLU A C 1
ATOM 727 O O . GLU A 1 93 ? 8.169 -5.412 -5.097 1.00 97.00 93 GLU A O 1
ATOM 732 N N . HIS A 1 94 ? 8.447 -6.296 -7.157 1.00 96.38 94 HIS A N 1
ATOM 733 C CA . HIS A 1 94 ? 7.360 -7.267 -7.096 1.00 96.38 94 HIS A CA 1
ATOM 734 C C . HIS A 1 94 ? 7.793 -8.536 -7.831 1.00 96.38 94 HIS A C 1
ATOM 736 O O . HIS A 1 94 ? 8.042 -8.506 -9.037 1.00 96.38 94 HIS A O 1
ATOM 742 N N . GLY A 1 95 ? 7.952 -9.636 -7.090 1.00 93.12 95 GLY A N 1
ATOM 743 C CA . GLY A 1 95 ? 8.596 -10.843 -7.616 1.00 93.12 95 GLY A CA 1
ATOM 744 C C . GLY A 1 95 ? 9.998 -10.534 -8.153 1.00 93.12 95 GLY A C 1
ATOM 745 O O . GLY A 1 95 ? 10.817 -9.941 -7.450 1.00 93.12 95 GLY A O 1
ATOM 746 N N . ASP A 1 96 ? 10.249 -10.895 -9.411 1.00 92.56 96 ASP A N 1
ATOM 747 C CA . ASP A 1 96 ? 11.519 -10.631 -10.101 1.00 92.56 96 ASP A CA 1
ATOM 748 C C . ASP A 1 96 ? 11.569 -9.256 -10.786 1.00 92.56 96 ASP A C 1
ATOM 750 O O . ASP A 1 96 ? 12.619 -8.831 -11.277 1.00 92.56 96 ASP A O 1
ATOM 754 N N . HIS A 1 97 ? 10.445 -8.535 -10.828 1.00 93.12 97 HIS A N 1
ATOM 755 C CA . HIS A 1 97 ? 10.366 -7.243 -11.495 1.00 93.12 97 HIS A CA 1
ATOM 756 C C . HIS A 1 97 ? 10.803 -6.116 -10.563 1.00 93.12 97 HIS A C 1
ATOM 758 O O . HIS A 1 97 ? 10.323 -5.991 -9.434 1.00 93.12 97 HIS A O 1
ATOM 764 N N . ARG A 1 98 ? 11.706 -5.264 -11.057 1.00 94.81 98 ARG A N 1
ATOM 765 C CA . ARG A 1 98 ? 12.235 -4.105 -10.334 1.00 94.81 98 ARG A CA 1
ATOM 766 C C . ARG A 1 98 ? 12.309 -2.898 -11.253 1.00 94.81 98 ARG A C 1
ATOM 768 O O . ARG A 1 98 ? 12.870 -2.984 -12.343 1.00 94.81 98 ARG A O 1
ATOM 775 N N . SER A 1 99 ? 11.796 -1.759 -10.802 1.00 94.50 99 SER A N 1
ATOM 776 C CA . SER A 1 99 ? 11.887 -0.508 -11.559 1.00 94.50 99 SER A CA 1
ATOM 777 C C . SER A 1 99 ? 11.890 0.707 -10.640 1.00 94.50 99 SER A C 1
ATOM 779 O O . SER A 1 99 ? 11.472 0.643 -9.486 1.00 94.50 99 SER A O 1
ATOM 781 N N . SER A 1 100 ? 12.368 1.836 -11.162 1.00 94.12 100 SER A N 1
ATOM 782 C CA . SER A 1 100 ? 12.243 3.124 -10.487 1.00 94.12 100 SER A CA 1
ATOM 783 C C . SER A 1 100 ? 10.792 3.592 -10.482 1.00 94.12 100 SER A C 1
ATOM 785 O O . SER A 1 100 ? 10.092 3.454 -11.484 1.00 94.12 100 SER A O 1
ATOM 787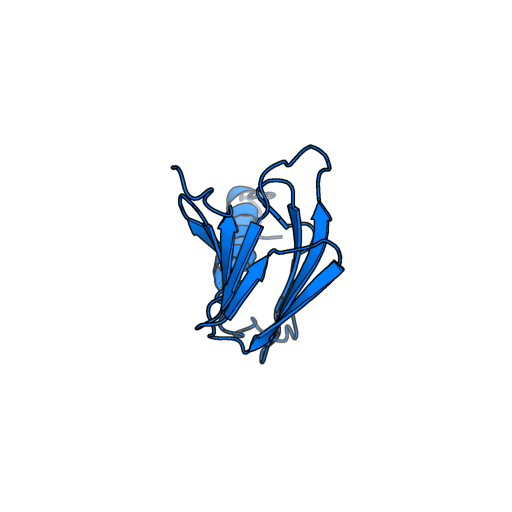 N N . LEU A 1 101 ? 10.385 4.137 -9.339 1.00 94.00 101 LEU A N 1
ATOM 788 C CA . LEU A 1 101 ? 9.081 4.719 -9.079 1.00 94.00 101 LEU A CA 1
ATOM 789 C C . LEU A 1 101 ? 9.065 6.192 -9.516 1.00 94.00 101 LEU A C 1
ATOM 791 O O . LEU A 1 101 ? 9.943 6.967 -9.126 1.00 94.00 101 LEU A O 1
ATOM 795 N N . LYS A 1 102 ? 8.064 6.582 -10.302 1.00 93.88 102 LYS A N 1
ATOM 796 C CA . LYS A 1 102 ? 7.897 7.925 -10.871 1.00 93.88 102 LYS A CA 1
ATOM 797 C C . LYS A 1 102 ? 6.528 8.495 -10.526 1.00 93.88 102 LYS A C 1
ATOM 799 O O . LYS A 1 102 ? 5.576 7.764 -10.279 1.00 93.88 102 LYS A O 1
ATOM 804 N N . VAL A 1 103 ? 6.418 9.821 -10.529 1.00 94.56 103 VAL A N 1
ATOM 805 C CA . VAL A 1 103 ? 5.121 10.499 -10.384 1.00 94.56 103 VAL A CA 1
ATOM 806 C C . VAL A 1 103 ? 4.186 10.065 -11.516 1.00 94.56 103 VAL A C 1
ATOM 808 O O . VAL A 1 103 ? 4.607 9.983 -12.669 1.00 94.56 103 VAL A O 1
ATOM 811 N N . ASN A 1 104 ? 2.921 9.826 -11.173 1.00 95.62 104 ASN A N 1
ATOM 812 C CA . ASN A 1 104 ? 1.870 9.246 -12.011 1.00 95.62 104 ASN A CA 1
ATOM 813 C C . ASN A 1 104 ? 2.020 7.751 -12.326 1.00 95.62 104 ASN A C 1
ATOM 815 O O . ASN A 1 104 ? 1.179 7.217 -13.052 1.00 95.62 104 ASN A O 1
ATOM 819 N N . ASP A 1 105 ? 3.021 7.056 -11.772 1.00 96.56 105 ASP A N 1
ATOM 820 C CA . ASP A 1 105 ? 3.027 5.596 -11.838 1.00 96.56 105 ASP A CA 1
ATOM 821 C C . ASP A 1 105 ? 1.781 5.046 -11.141 1.00 96.56 105 ASP A C 1
ATOM 823 O O . ASP A 1 105 ? 1.391 5.493 -10.057 1.00 96.56 105 ASP A O 1
ATOM 827 N N . ARG A 1 106 ? 1.180 4.047 -11.787 1.00 98.00 106 ARG A N 1
ATOM 828 C CA . ARG A 1 106 ? 0.020 3.304 -11.307 1.00 98.00 106 ARG A CA 1
ATOM 829 C C . ARG A 1 106 ? 0.369 1.825 -11.326 1.00 98.00 106 ARG A C 1
ATOM 831 O O . ARG A 1 106 ? 0.430 1.209 -12.387 1.00 98.00 106 ARG A O 1
ATOM 838 N N . LEU A 1 107 ? 0.655 1.283 -10.151 1.00 97.56 107 LEU A N 1
ATOM 839 C CA . LEU A 1 107 ? 1.063 -0.104 -9.965 1.00 97.56 107 LEU A CA 1
ATOM 840 C C . LEU A 1 107 ? -0.131 -0.895 -9.440 1.00 97.56 107 LEU A C 1
ATOM 842 O O . LEU A 1 107 ? -0.691 -0.516 -8.417 1.00 97.56 107 LEU A O 1
ATOM 846 N N . SER A 1 108 ? -0.516 -1.978 -10.111 1.00 97.88 108 SER A N 1
ATOM 847 C CA . SER A 1 108 ? -1.646 -2.817 -9.705 1.00 97.88 108 SER A CA 1
ATOM 848 C C . SER A 1 108 ? -1.215 -4.274 -9.619 1.00 97.88 108 SER A C 1
ATOM 850 O O . SER A 1 108 ? -0.589 -4.793 -10.545 1.00 97.88 108 SER A O 1
ATOM 852 N N . PHE A 1 109 ? -1.541 -4.920 -8.502 1.00 97.94 109 PHE A N 1
ATOM 853 C CA . PHE A 1 109 ? -1.144 -6.293 -8.214 1.00 97.94 109 PHE A CA 1
ATOM 854 C C . PHE A 1 109 ? -2.284 -7.061 -7.536 1.00 97.94 109 PHE A C 1
ATOM 856 O O . PHE A 1 109 ? -3.082 -6.454 -6.818 1.00 97.94 109 PHE A O 1
ATOM 863 N N . PRO A 1 110 ? -2.357 -8.394 -7.700 1.00 98.06 110 PRO A N 1
ATOM 864 C CA . PRO A 1 110 ? -3.270 -9.221 -6.920 1.00 98.06 110 PRO A CA 1
ATOM 865 C C . PRO A 1 110 ? -2.998 -9.099 -5.418 1.00 98.06 110 PRO A C 1
ATOM 867 O O . PRO A 1 110 ? -1.841 -8.961 -5.004 1.00 98.06 110 PRO A O 1
ATOM 870 N N . VAL A 1 111 ? -4.044 -9.199 -4.597 1.00 96.94 111 VAL A N 1
ATOM 871 C CA . VAL A 1 111 ? -3.886 -9.364 -3.142 1.00 96.94 111 VAL A CA 1
ATOM 872 C C . VAL A 1 111 ? -3.076 -10.623 -2.825 1.00 96.94 111 VAL A C 1
ATOM 874 O O . VAL A 1 111 ? -2.864 -11.482 -3.680 1.00 96.94 111 VAL A O 1
ATOM 877 N N . ASP A 1 112 ? -2.567 -10.704 -1.600 1.00 95.44 112 ASP A N 1
ATOM 878 C CA . ASP A 1 112 ? -1.659 -11.762 -1.139 1.00 95.44 112 ASP A CA 1
ATOM 879 C C . ASP A 1 112 ? -0.286 -11.812 -1.834 1.00 95.44 112 ASP A C 1
ATOM 881 O O . ASP A 1 112 ? 0.565 -12.647 -1.515 1.00 95.44 112 ASP A O 1
ATOM 885 N N . THR A 1 113 ? -0.009 -10.857 -2.722 1.00 97.12 113 THR A N 1
ATOM 886 C CA . THR A 1 113 ? 1.330 -10.628 -3.266 1.00 97.12 113 THR A CA 1
ATOM 887 C C . THR A 1 113 ? 2.082 -9.563 -2.471 1.00 97.12 113 THR A C 1
ATOM 889 O O . THR A 1 113 ? 1.501 -8.812 -1.685 1.00 97.12 113 THR A O 1
ATOM 892 N N . HIS A 1 114 ? 3.402 -9.510 -2.651 1.00 96.88 114 HIS A N 1
ATOM 893 C CA . HIS A 1 114 ? 4.285 -8.640 -1.879 1.00 96.88 114 HIS A CA 1
ATOM 894 C C . HIS A 1 114 ? 4.937 -7.599 -2.781 1.00 96.88 114 HIS A C 1
ATOM 896 O O . HIS A 1 114 ? 5.659 -7.947 -3.714 1.00 96.88 114 HIS A O 1
ATOM 902 N N . LEU A 1 115 ? 4.691 -6.327 -2.475 1.00 98.06 115 LEU A N 1
ATOM 903 C CA . LEU A 1 115 ? 5.377 -5.195 -3.082 1.00 98.06 115 LEU A CA 1
ATOM 904 C C . LEU A 1 115 ? 6.300 -4.547 -2.056 1.00 98.06 115 LEU A C 1
ATOM 906 O O . LEU A 1 115 ? 5.886 -4.240 -0.935 1.00 98.06 115 LEU A O 1
ATOM 910 N N . ILE A 1 116 ? 7.533 -4.279 -2.468 1.00 97.94 116 ILE A N 1
ATOM 911 C CA . ILE A 1 116 ? 8.535 -3.576 -1.668 1.00 97.94 116 ILE A CA 1
ATOM 912 C C . ILE A 1 116 ? 8.866 -2.260 -2.362 1.00 97.94 116 ILE A C 1
ATOM 914 O O . ILE A 1 116 ? 9.179 -2.248 -3.545 1.00 97.94 116 ILE A O 1
ATOM 918 N N . ILE A 1 117 ? 8.842 -1.155 -1.623 1.00 97.00 117 ILE A N 1
ATOM 919 C CA . ILE A 1 117 ? 9.318 0.158 -2.057 1.00 97.00 117 ILE A CA 1
ATOM 920 C C . ILE A 1 117 ? 10.502 0.555 -1.183 1.00 97.00 117 ILE A C 1
ATOM 922 O O . ILE A 1 117 ? 10.399 0.620 0.043 1.00 97.00 117 ILE A O 1
ATOM 926 N N . ARG A 1 118 ? 11.640 0.856 -1.802 1.00 95.06 118 ARG A N 1
ATOM 927 C CA . ARG A 1 118 ? 12.868 1.232 -1.088 1.00 95.06 118 ARG A CA 1
ATOM 928 C C . ARG A 1 118 ? 13.695 2.223 -1.883 1.00 95.06 118 ARG A C 1
ATOM 930 O O . ARG A 1 118 ? 13.476 2.413 -3.072 1.00 95.06 118 ARG A O 1
ATOM 937 N N . ARG A 1 119 ? 14.654 2.877 -1.232 1.00 91.75 119 ARG A N 1
ATOM 938 C CA . ARG A 1 119 ? 15.605 3.749 -1.935 1.00 91.75 119 ARG A CA 1
ATOM 939 C C . ARG A 1 119 ? 16.446 2.930 -2.912 1.00 91.75 119 ARG A C 1
ATOM 941 O O . ARG A 1 119 ? 16.864 1.822 -2.578 1.00 91.75 119 ARG A O 1
ATOM 948 N N . SER A 1 120 ? 16.740 3.503 -4.076 1.00 84.19 120 SER A N 1
ATOM 949 C CA . SER A 1 120 ? 17.813 2.995 -4.925 1.00 84.19 120 SER A CA 1
ATOM 950 C C . SER A 1 120 ? 19.110 3.097 -4.138 1.00 84.19 120 SER A C 1
ATOM 952 O O . SER A 1 120 ? 19.528 4.191 -3.757 1.00 84.19 120 SER A O 1
ATOM 954 N N . VAL A 1 121 ? 19.736 1.960 -3.853 1.00 74.00 121 VAL A N 1
ATOM 955 C CA . VAL A 1 121 ? 21.090 1.959 -3.306 1.00 74.00 121 VAL A CA 1
ATOM 956 C C . VAL A 1 121 ? 21.970 2.493 -4.435 1.00 74.00 121 VAL A C 1
ATOM 958 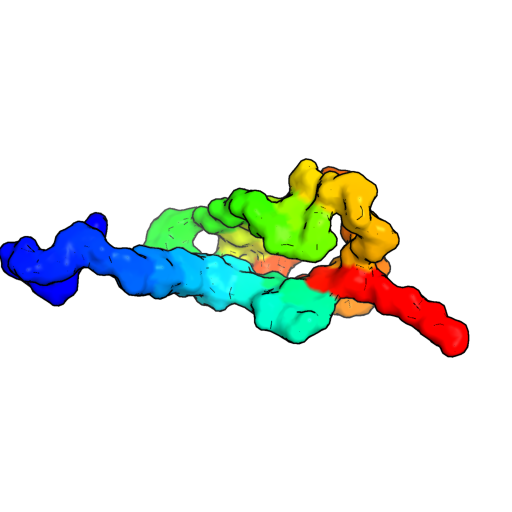O O . VAL A 1 121 ? 21.957 1.934 -5.531 1.00 74.00 121 VAL A O 1
ATOM 961 N N . ALA A 1 122 ? 22.673 3.607 -4.222 1.00 53.06 122 ALA A N 1
ATOM 962 C CA . ALA A 1 122 ? 23.809 3.902 -5.083 1.00 53.06 122 ALA A CA 1
ATOM 963 C C . ALA A 1 122 ? 24.724 2.683 -4.966 1.00 53.06 122 ALA A C 1
ATOM 965 O O . ALA A 1 122 ? 25.039 2.285 -3.845 1.00 53.06 122 ALA A O 1
ATOM 966 N N . LEU A 1 123 ? 25.099 2.056 -6.082 1.00 44.19 123 LEU A N 1
ATOM 967 C CA . LEU A 1 123 ? 26.271 1.189 -6.074 1.00 44.19 123 LEU A CA 1
ATOM 968 C C . LEU A 1 123 ? 27.402 2.073 -5.536 1.00 44.19 123 LEU A C 1
ATOM 970 O O . LEU A 1 123 ? 27.876 2.957 -6.247 1.00 44.19 123 LEU A O 1
ATOM 974 N N . CYS A 1 124 ? 27.720 1.955 -4.245 1.00 33.56 124 CYS A N 1
ATOM 975 C CA . CYS A 1 124 ? 28.918 2.581 -3.719 1.00 33.56 124 CYS A CA 1
ATOM 976 C C . CYS A 1 124 ? 30.084 1.982 -4.522 1.00 33.56 124 CYS A C 1
ATOM 978 O O . CYS A 1 124 ? 30.065 0.766 -4.743 1.00 33.56 124 CYS A O 1
ATOM 980 N N . PRO A 1 125 ? 31.017 2.811 -5.017 1.00 42.69 125 PRO A N 1
ATOM 981 C CA . PRO A 1 125 ? 32.196 2.320 -5.720 1.00 42.69 125 PRO A CA 1
ATOM 982 C C . PRO A 1 125 ? 33.043 1.399 -4.835 1.00 42.69 125 PRO A C 1
ATOM 984 O O . PRO A 1 125 ? 32.999 1.561 -3.591 1.00 42.69 125 PRO A O 1
#